Protein AF-A0A0S8GVX6-F1 (afdb_monomer)

Mean predicted aligned error: 4.06 Å

Structure (mmCIF, N/CA/C/O backbone):
data_AF-A0A0S8GVX6-F1
#
_entry.id   AF-A0A0S8GVX6-F1
#
loop_
_atom_site.group_PDB
_atom_site.id
_atom_site.type_symbol
_atom_site.label_atom_id
_atom_site.label_alt_id
_atom_site.label_comp_id
_atom_site.label_asym_id
_atom_site.label_entity_id
_atom_site.label_seq_id
_atom_site.pdbx_PDB_ins_code
_atom_site.Cartn_x
_atom_site.Cartn_y
_atom_site.Cartn_z
_atom_site.occupancy
_atom_site.B_iso_or_equiv
_atom_site.auth_seq_id
_atom_site.auth_comp_id
_atom_site.auth_asym_id
_atom_site.auth_atom_id
_atom_site.pdbx_PDB_model_num
ATOM 1 N N . MET A 1 1 ? -8.6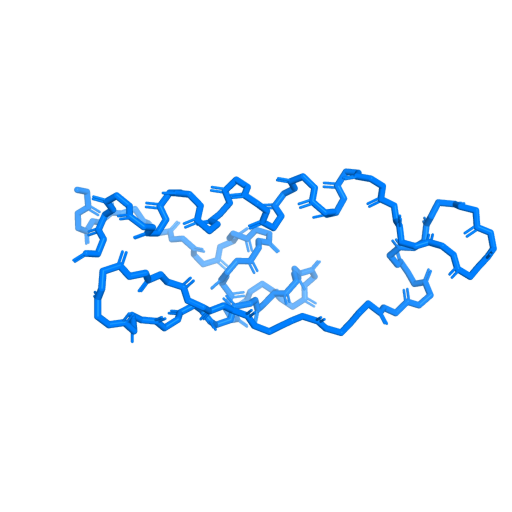04 1.750 18.831 1.00 47.22 1 MET A N 1
ATOM 2 C CA . MET A 1 1 ? -7.167 2.112 18.852 1.00 47.22 1 MET A CA 1
ATOM 3 C C . MET A 1 1 ? -6.989 3.569 18.423 1.00 47.22 1 MET A C 1
ATOM 5 O O . MET A 1 1 ? -6.578 3.823 17.305 1.00 47.22 1 MET A O 1
ATOM 9 N N . LYS A 1 2 ? -7.323 4.547 19.278 1.00 40.28 2 LYS A N 1
ATOM 10 C CA . LYS A 1 2 ? -7.219 5.981 18.924 1.00 40.28 2 LYS A CA 1
ATOM 11 C C . LYS A 1 2 ? -5.796 6.565 19.028 1.00 40.28 2 LYS A C 1
ATOM 13 O O . LYS A 1 2 ? -5.635 7.737 18.747 1.00 40.28 2 LYS A O 1
ATOM 18 N N . ASN A 1 3 ? -4.796 5.760 19.410 1.00 48.12 3 ASN A N 1
ATOM 19 C CA . ASN A 1 3 ? -3.410 6.186 19.652 1.00 48.12 3 ASN A CA 1
ATOM 20 C C . ASN A 1 3 ? -2.398 5.075 19.293 1.00 48.12 3 ASN A C 1
ATOM 22 O O . ASN A 1 3 ? -1.687 4.580 20.164 1.00 48.12 3 ASN A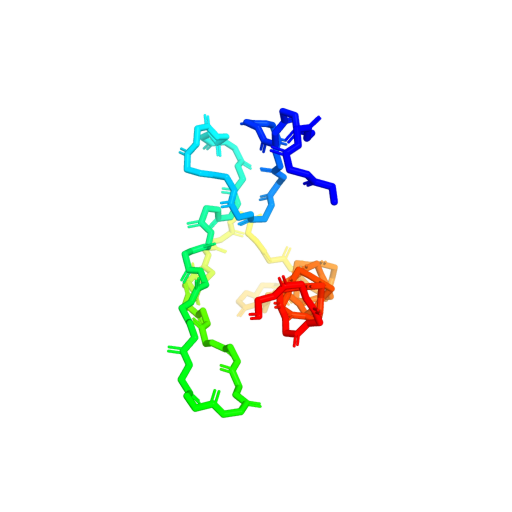 O 1
ATOM 26 N N . LEU A 1 4 ? -2.333 4.641 18.032 1.00 61.09 4 LEU A N 1
ATOM 27 C CA . LEU A 1 4 ? -1.071 4.096 17.518 1.00 61.09 4 LEU A CA 1
ATOM 28 C C . LEU A 1 4 ? -0.481 5.138 16.582 1.00 61.09 4 LEU A C 1
ATOM 30 O O . LEU A 1 4 ? -1.110 5.492 15.589 1.00 61.09 4 LEU A O 1
ATOM 34 N N . ASN A 1 5 ? 0.714 5.624 16.916 1.00 65.06 5 ASN A N 1
ATOM 35 C CA . ASN A 1 5 ? 1.498 6.482 16.038 1.00 65.06 5 ASN A CA 1
ATOM 36 C C . ASN A 1 5 ? 1.755 5.735 14.727 1.00 65.06 5 ASN A C 1
ATOM 38 O O . ASN A 1 5 ? 2.591 4.836 14.656 1.00 65.06 5 ASN A O 1
ATOM 42 N N . HIS A 1 6 ? 0.993 6.101 13.701 1.00 79.44 6 HIS A N 1
ATOM 43 C CA . HIS A 1 6 ? 0.998 5.452 12.396 1.00 79.44 6 HIS A CA 1
ATOM 44 C C . HIS A 1 6 ? 1.848 6.216 11.371 1.00 79.44 6 HIS A C 1
ATOM 46 O O . HIS A 1 6 ? 1.803 5.903 10.189 1.00 79.44 6 HIS A O 1
ATOM 52 N N . HIS A 1 7 ? 2.654 7.184 11.825 1.00 87.19 7 HIS A N 1
ATOM 53 C CA . HIS A 1 7 ? 3.517 8.062 11.017 1.00 87.19 7 HIS A CA 1
ATOM 54 C C . HIS A 1 7 ? 4.515 7.313 10.112 1.00 87.19 7 HIS A C 1
ATOM 56 O O . HIS A 1 7 ? 4.991 7.841 9.115 1.00 87.19 7 HIS A O 1
ATOM 62 N N . HIS A 1 8 ? 4.831 6.058 10.444 1.00 92.25 8 HIS A N 1
ATOM 63 C CA . HIS A 1 8 ? 5.721 5.203 9.652 1.00 92.25 8 HIS A CA 1
ATOM 64 C C . HIS A 1 8 ? 4.979 4.135 8.843 1.00 92.25 8 HIS A C 1
ATOM 66 O O . HIS A 1 8 ? 5.614 3.227 8.308 1.00 92.25 8 HIS A O 1
ATOM 72 N N . CYS A 1 9 ? 3.646 4.201 8.751 1.00 93.12 9 CYS A N 1
ATOM 73 C CA . CYS A 1 9 ? 2.896 3.259 7.929 1.00 93.12 9 CYS A CA 1
ATOM 74 C C . CYS A 1 9 ? 3.412 3.285 6.499 1.00 93.12 9 CYS A C 1
ATOM 76 O O . CYS A 1 9 ? 3.565 4.350 5.905 1.00 93.12 9 CYS A O 1
ATOM 78 N N . PHE A 1 10 ? 3.651 2.109 5.935 1.00 96.00 10 PHE A N 1
ATOM 79 C CA . PHE A 1 10 ? 4.049 2.002 4.543 1.00 96.00 10 PHE A CA 1
ATOM 80 C C . PHE A 1 10 ? 2.917 2.385 3.587 1.00 96.00 10 PHE A C 1
ATOM 82 O O . PHE A 1 10 ? 3.197 2.896 2.518 1.00 96.00 10 PHE A O 1
ATOM 89 N N . VAL A 1 11 ? 1.647 2.173 3.945 1.00 96.56 11 VAL A N 1
ATOM 90 C CA . VAL A 1 11 ? 0.544 2.313 2.983 1.00 96.56 11 VAL A CA 1
ATOM 91 C C . VAL A 1 1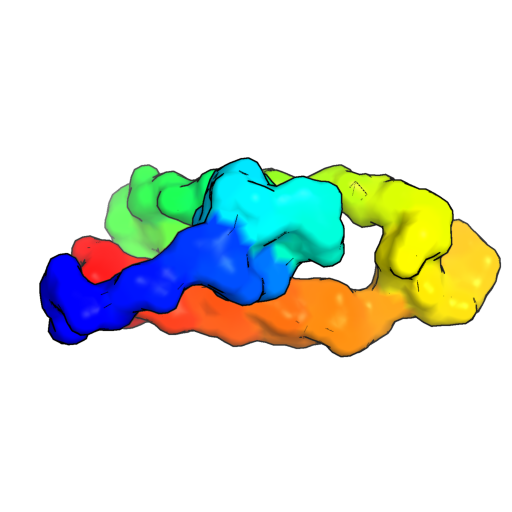1 ? -0.168 3.656 3.068 1.00 96.56 11 VAL A C 1
ATOM 93 O O . VAL A 1 11 ? -0.328 4.293 2.039 1.00 96.56 11 VAL A O 1
ATOM 96 N N . CYS A 1 12 ? -0.612 4.092 4.249 1.00 93.44 12 CYS A N 1
ATOM 97 C CA . CYS A 1 12 ? -1.560 5.211 4.365 1.00 93.44 12 CYS A CA 1
ATOM 98 C C . CYS A 1 12 ? -1.053 6.418 5.163 1.00 93.44 12 CYS A C 1
ATOM 100 O O . CYS A 1 12 ? -1.836 7.317 5.461 1.00 93.44 12 CYS A O 1
ATOM 102 N N . SER A 1 13 ? 0.218 6.434 5.574 1.00 92.44 13 SER A N 1
ATOM 103 C CA . SER A 1 13 ? 0.784 7.606 6.245 1.00 92.44 13 SER A CA 1
ATOM 104 C C . SER A 1 13 ? 1.361 8.571 5.228 1.00 92.44 13 SER A C 1
ATOM 106 O O . SER A 1 13 ? 2.236 8.192 4.457 1.00 92.44 13 SER A O 1
ATOM 108 N N . GLU A 1 14 ? 0.923 9.823 5.282 1.00 91.62 14 GLU A N 1
ATOM 109 C CA . GLU A 1 14 ? 1.482 10.908 4.472 1.00 91.62 14 GLU A CA 1
ATOM 110 C C . GLU A 1 14 ? 2.912 11.282 4.905 1.00 91.62 14 GLU A C 1
ATOM 112 O O . GLU A 1 14 ? 3.682 11.807 4.108 1.00 91.62 14 GLU A O 1
ATOM 117 N N . GLU A 1 15 ? 3.311 10.961 6.139 1.00 93.06 15 GLU A N 1
ATOM 118 C CA . GLU A 1 15 ? 4.635 11.295 6.686 1.00 93.06 15 GLU A CA 1
ATOM 119 C C . GLU A 1 15 ? 5.729 10.308 6.264 1.00 93.06 15 GLU A C 1
ATOM 121 O O . GLU A 1 15 ? 6.919 10.635 6.275 1.00 93.06 15 GLU A O 1
ATOM 126 N N . ASN A 1 16 ? 5.346 9.099 5.849 1.00 94.50 16 ASN A N 1
ATOM 127 C CA . ASN A 1 16 ? 6.294 8.135 5.323 1.00 94.50 16 ASN A CA 1
ATOM 128 C C . ASN A 1 16 ? 6.562 8.406 3.839 1.00 94.50 16 ASN A C 1
ATOM 130 O O . ASN A 1 16 ? 5.921 7.829 2.966 1.00 94.50 16 ASN A O 1
ATOM 134 N N . VAL A 1 17 ? 7.570 9.232 3.558 1.00 93.44 17 VAL A N 1
ATOM 135 C CA . VAL A 1 17 ? 8.000 9.584 2.188 1.00 93.44 17 VAL A CA 1
ATOM 136 C C . VAL A 1 17 ? 8.478 8.396 1.345 1.00 93.44 17 VAL A C 1
ATOM 138 O O . VAL A 1 17 ? 8.658 8.532 0.141 1.00 93.44 17 VAL A O 1
ATOM 141 N N . LYS A 1 18 ? 8.731 7.240 1.971 1.00 93.69 18 LYS A N 1
ATOM 142 C CA . LYS A 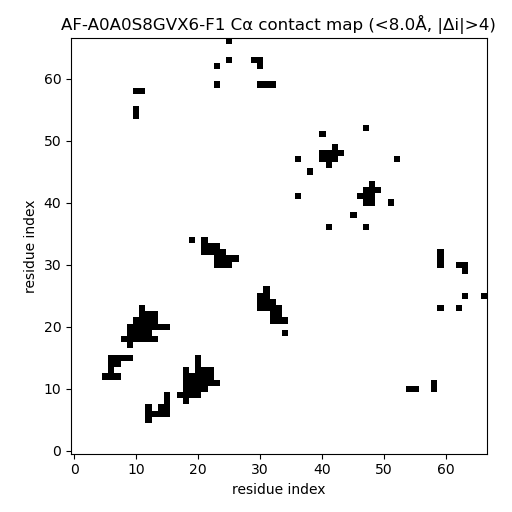1 18 ? 9.077 5.984 1.287 1.00 93.69 18 LYS A CA 1
ATOM 143 C C . LYS A 1 18 ? 7.881 5.034 1.159 1.00 93.69 18 LYS A C 1
ATOM 145 O O . LYS A 1 18 ? 8.055 3.908 0.707 1.00 93.69 18 LYS A O 1
ATOM 150 N N . GLY A 1 19 ? 6.712 5.441 1.644 1.00 95.44 19 GLY A N 1
ATOM 151 C CA . GLY A 1 19 ? 5.474 4.680 1.582 1.00 95.44 19 GLY A CA 1
ATOM 152 C C . GLY A 1 19 ? 4.640 5.006 0.345 1.00 95.44 19 GLY A C 1
ATOM 153 O O . GLY A 1 19 ? 4.977 5.873 -0.451 1.00 95.44 19 GLY A O 1
ATOM 154 N N . LEU A 1 20 ? 3.511 4.317 0.219 1.00 97.12 20 LEU A N 1
ATOM 155 C CA . LEU A 1 20 ? 2.524 4.489 -0.847 1.00 97.12 20 LEU A CA 1
ATOM 156 C C . LEU A 1 20 ? 1.612 5.709 -0.624 1.00 97.12 20 LEU A C 1
ATOM 15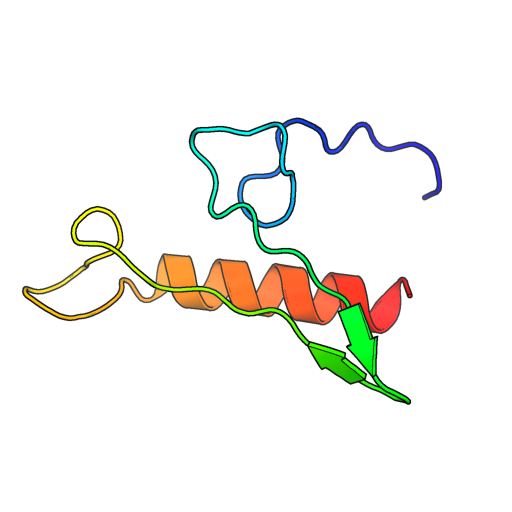8 O O . LEU A 1 20 ? 0.929 6.125 -1.554 1.00 97.12 20 LEU A O 1
ATOM 162 N N . GLN A 1 21 ? 1.587 6.248 0.604 1.00 96.00 21 GLN A N 1
ATOM 163 C CA . GLN A 1 21 ? 0.896 7.485 1.006 1.00 96.00 21 GLN A CA 1
ATOM 164 C C . GLN A 1 21 ? -0.578 7.574 0.549 1.00 96.00 21 GLN A C 1
ATOM 166 O O . GLN A 1 21 ? -1.065 8.625 0.139 1.00 96.00 21 GLN A O 1
ATOM 171 N N . VAL A 1 22 ? -1.310 6.461 0.616 1.00 96.69 22 VAL A N 1
ATOM 172 C CA . VAL A 1 22 ? -2.703 6.377 0.165 1.00 96.69 22 VAL A CA 1
ATOM 173 C C . VAL A 1 22 ? -3.662 6.994 1.177 1.00 96.69 22 VAL A C 1
ATOM 175 O O . VAL A 1 22 ? -3.844 6.488 2.288 1.00 96.69 22 VAL A O 1
ATOM 178 N N . ASP A 1 23 ? -4.347 8.045 0.735 1.00 93.69 23 ASP A N 1
ATOM 179 C CA . ASP A 1 23 ? -5.441 8.697 1.451 1.00 93.69 23 ASP A CA 1
ATOM 180 C C . ASP A 1 23 ? -6.766 7.954 1.196 1.00 93.69 23 ASP A C 1
ATOM 182 O O . ASP A 1 23 ? -7.387 8.043 0.131 1.00 93.69 23 ASP A O 1
ATOM 186 N N . PHE A 1 24 ? -7.179 7.171 2.191 1.00 94.12 24 PHE A N 1
ATOM 187 C CA . PHE A 1 24 ? -8.430 6.423 2.184 1.00 94.12 24 PHE A CA 1
ATOM 188 C C . PHE A 1 24 ? -9.580 7.264 2.743 1.00 94.12 24 PHE A C 1
ATOM 190 O O . PHE A 1 24 ? -9.518 7.726 3.880 1.00 94.12 24 PHE A O 1
ATOM 197 N N . LYS A 1 25 ? -10.673 7.384 1.979 1.00 93.44 25 LYS A N 1
ATOM 198 C CA . LYS A 1 25 ? -11.857 8.178 2.341 1.00 93.44 25 LYS A CA 1
ATOM 199 C C . LYS A 1 25 ? -13.109 7.315 2.467 1.00 93.44 25 LYS A C 1
ATOM 201 O O . LYS A 1 25 ? -13.376 6.517 1.560 1.00 93.44 25 LYS A O 1
ATOM 206 N N . PRO A 1 26 ? -13.935 7.513 3.509 1.00 92.38 26 PRO A N 1
ATOM 207 C CA . PRO A 1 26 ? -15.230 6.858 3.602 1.00 92.38 26 PRO A CA 1
ATOM 208 C C . PRO A 1 26 ? -16.182 7.347 2.497 1.00 92.38 26 PRO A C 1
ATOM 210 O O . PRO A 1 26 ? -16.232 8.528 2.125 1.00 92.38 26 PRO A O 1
ATOM 213 N N . ARG A 1 27 ? -16.948 6.405 1.946 1.00 93.94 27 ARG A N 1
ATOM 214 C CA . ARG A 1 27 ? -17.935 6.583 0.873 1.00 93.94 27 ARG A CA 1
ATOM 215 C C . ARG A 1 27 ? -19.130 5.666 1.133 1.00 93.94 27 ARG A C 1
ATOM 217 O O . ARG A 1 27 ? -19.237 4.582 0.563 1.00 93.94 27 ARG A O 1
ATOM 224 N N . GLY A 1 28 ? -20.034 6.113 2.004 1.00 90.69 28 GLY A N 1
ATOM 225 C CA . GLY A 1 28 ? -21.178 5.309 2.436 1.00 90.69 28 GLY A CA 1
ATOM 226 C C . GLY A 1 28 ? -20.711 4.098 3.241 1.00 90.69 28 GLY A C 1
ATOM 227 O O . GLY A 1 28 ? -20.023 4.261 4.238 1.00 90.69 28 GLY A O 1
ATOM 228 N N . ASN A 1 29 ? -21.043 2.891 2.782 1.00 90.56 29 ASN A N 1
ATOM 229 C CA . ASN A 1 29 ? -20.630 1.626 3.402 1.00 90.56 29 ASN A CA 1
ATOM 230 C C . ASN A 1 29 ? -19.290 1.081 2.866 1.00 90.56 29 ASN A C 1
ATOM 232 O O . ASN A 1 29 ? -19.053 -0.126 2.907 1.00 90.56 29 ASN A O 1
ATOM 236 N N . LYS A 1 30 ? -18.456 1.944 2.279 1.00 93.25 30 LYS A N 1
ATOM 237 C CA . LYS A 1 30 ? -17.171 1.583 1.673 1.00 93.25 30 LYS A CA 1
ATOM 238 C C . LYS A 1 30 ? -16.098 2.585 2.060 1.00 93.25 30 LYS A C 1
ATOM 240 O O . LYS A 1 30 ? -16.395 3.724 2.416 1.00 93.25 30 LYS A O 1
ATOM 245 N N . VAL A 1 31 ? -14.853 2.183 1.851 1.00 95.38 31 VAL A N 1
ATOM 246 C CA . VAL A 1 31 ? -13.687 3.064 1.854 1.00 95.38 31 VAL A CA 1
ATOM 247 C C . VAL A 1 31 ? -13.060 3.052 0.463 1.00 95.38 31 VAL A C 1
ATOM 249 O O . VAL A 1 31 ? -13.019 2.015 -0.198 1.00 95.38 31 VAL A O 1
ATOM 252 N N . VAL A 1 32 ? -12.605 4.216 0.001 1.00 96.06 32 VAL A N 1
ATOM 253 C CA . VAL A 1 32 ? -11.984 4.394 -1.316 1.00 96.06 32 VAL A CA 1
ATOM 254 C C . VAL A 1 32 ? -10.638 5.085 -1.151 1.00 96.06 32 VAL A C 1
ATOM 256 O O . VAL A 1 32 ? -10.570 6.153 -0.553 1.00 96.06 32 VAL A O 1
ATOM 259 N N . GLY A 1 33 ? -9.587 4.490 -1.711 1.00 95.31 33 GLY A N 1
ATOM 260 C CA . GLY A 1 33 ? -8.266 5.097 -1.867 1.00 95.31 33 GLY A CA 1
ATOM 261 C C . GLY A 1 33 ? -7.846 5.056 -3.334 1.00 95.31 33 GLY A C 1
ATOM 262 O O . GLY A 1 33 ? -8.296 4.185 -4.081 1.00 95.31 33 GLY A O 1
ATOM 263 N N . ILE A 1 34 ? -7.013 6.007 -3.751 1.00 96.81 34 ILE A N 1
ATOM 264 C CA . ILE A 1 34 ? -6.451 6.067 -5.106 1.00 96.81 34 ILE A CA 1
ATOM 265 C C . ILE A 1 34 ? -4.938 5.937 -4.987 1.00 96.81 34 ILE A C 1
ATOM 267 O O . ILE A 1 34 ? -4.317 6.640 -4.196 1.00 96.81 34 ILE A O 1
ATOM 271 N N . PHE A 1 35 ? -4.360 5.044 -5.783 1.00 97.50 35 PHE A N 1
ATOM 272 C CA . PHE A 1 35 ? -2.922 4.836 -5.867 1.00 97.50 35 PHE A CA 1
ATOM 273 C C . PHE A 1 35 ? -2.511 4.725 -7.334 1.00 97.50 35 PHE A C 1
ATOM 275 O O . PHE A 1 35 ? -3.124 3.970 -8.092 1.00 97.50 35 PHE A O 1
ATOM 282 N N . THR A 1 36 ? -1.469 5.462 -7.714 1.00 97.19 36 THR A N 1
ATOM 283 C CA . THR A 1 36 ? -0.871 5.403 -9.050 1.00 97.19 36 THR A CA 1
ATOM 284 C C . THR A 1 36 ? 0.507 4.756 -8.922 1.00 97.19 36 THR A C 1
ATOM 286 O O . THR A 1 36 ? 1.407 5.388 -8.368 1.00 97.19 36 THR A O 1
ATOM 289 N N . PRO A 1 37 ? 0.695 3.510 -9.391 1.00 96.75 37 PRO A N 1
ATOM 290 C CA . PRO A 1 37 ? 1.989 2.845 -9.316 1.00 96.75 37 PRO A CA 1
ATOM 291 C C . PRO A 1 37 ? 3.037 3.553 -10.184 1.00 96.75 37 PRO A C 1
ATOM 293 O O . PRO A 1 37 ? 2.728 4.104 -11.240 1.00 96.75 37 PRO A O 1
ATOM 296 N N . THR A 1 38 ? 4.287 3.478 -9.740 1.00 96.88 38 THR A N 1
ATOM 297 C CA . THR A 1 38 ? 5.486 3.925 -10.472 1.00 96.88 38 THR A CA 1
ATOM 298 C C . THR A 1 38 ? 6.358 2.724 -10.843 1.00 96.88 38 THR A C 1
ATOM 300 O O . THR A 1 38 ? 6.053 1.590 -10.465 1.00 96.88 38 THR A O 1
ATOM 303 N N . GLU A 1 39 ? 7.461 2.963 -11.555 1.00 97.25 39 GLU A N 1
ATOM 304 C CA . GLU A 1 39 ? 8.444 1.926 -11.900 1.00 97.25 39 GLU A CA 1
ATOM 305 C C . GLU A 1 39 ? 9.021 1.213 -10.667 1.00 97.25 39 GLU A C 1
ATOM 307 O O . GLU A 1 39 ? 9.176 -0.006 -10.682 1.00 97.25 39 GLU A O 1
ATOM 312 N N . ASP A 1 40 ? 9.195 1.930 -9.554 1.00 96.62 40 ASP A N 1
ATOM 313 C CA . ASP A 1 40 ? 9.677 1.369 -8.282 1.00 96.62 40 ASP A CA 1
ATOM 314 C C . ASP A 1 40 ? 8.722 0.336 -7.657 1.00 96.62 40 ASP A C 1
ATOM 316 O O . ASP A 1 40 ? 9.094 -0.400 -6.743 1.00 96.62 40 ASP A O 1
ATOM 320 N N . HIS A 1 41 ? 7.475 0.273 -8.132 1.00 97.75 41 HIS A N 1
ATOM 321 C CA . HIS A 1 41 ? 6.444 -0.627 -7.619 1.00 97.75 41 HIS A CA 1
ATOM 322 C C . HIS A 1 41 ? 6.258 -1.884 -8.476 1.00 97.75 41 HIS A C 1
ATOM 324 O O . HIS A 1 41 ? 5.297 -2.625 -8.255 1.00 97.75 41 HIS A O 1
ATOM 330 N N . GLN A 1 42 ? 7.104 -2.117 -9.480 1.00 98.06 42 GLN A N 1
ATOM 331 C CA . GLN A 1 42 ? 6.946 -3.229 -10.416 1.00 98.06 42 GLN A CA 1
ATOM 332 C C . GLN A 1 42 ? 7.443 -4.574 -9.857 1.00 98.06 42 GLN A C 1
ATOM 334 O O . GLN A 1 42 ? 8.324 -4.624 -9.001 1.00 98.06 42 GLN A O 1
ATOM 339 N N . SER A 1 43 ? 6.881 -5.686 -10.354 1.00 96.62 43 SER A N 1
ATOM 340 C CA . SER A 1 43 ? 7.560 -6.992 -10.298 1.00 96.62 43 SER A CA 1
ATOM 341 C C . SER A 1 43 ? 8.217 -7.307 -11.635 1.00 96.62 43 SER A C 1
ATOM 343 O O . SER A 1 43 ? 9.436 -7.301 -11.744 1.00 96.62 43 SER A O 1
ATOM 345 N N . TYR A 1 44 ? 7.398 -7.573 -12.650 1.00 97.06 44 TYR A N 1
ATOM 346 C CA . TYR A 1 44 ? 7.820 -7.711 -14.035 1.00 97.06 44 TYR A CA 1
ATOM 347 C C . TYR A 1 44 ? 7.681 -6.359 -14.723 1.00 97.06 44 TYR A C 1
ATOM 349 O O . TYR A 1 44 ? 6.889 -5.529 -14.278 1.00 97.06 44 TYR A O 1
ATOM 357 N N . ASP A 1 45 ? 8.416 -6.174 -15.815 1.00 97.50 45 ASP A N 1
ATOM 358 C CA . ASP A 1 45 ? 8.417 -4.925 -16.574 1.00 97.50 45 ASP A CA 1
ATOM 359 C C . ASP A 1 45 ? 6.988 -4.476 -16.934 1.00 97.50 45 ASP A C 1
ATOM 361 O O . ASP A 1 45 ? 6.205 -5.226 -17.523 1.00 97.50 45 ASP A O 1
ATOM 365 N N . GLY A 1 46 ? 6.631 -3.269 -16.496 1.00 96.69 46 GLY A N 1
ATOM 366 C CA . GLY A 1 46 ? 5.314 -2.656 -16.673 1.00 96.69 46 GLY A CA 1
ATOM 367 C C . GLY A 1 46 ? 4.184 -3.206 -15.790 1.00 96.69 46 GLY A C 1
ATOM 368 O O . GLY A 1 46 ? 3.044 -2.763 -15.936 1.00 96.69 46 GLY A O 1
ATOM 369 N N . ILE A 1 47 ? 4.449 -4.142 -14.870 1.00 97.94 47 ILE A N 1
ATOM 370 C CA . ILE A 1 47 ? 3.427 -4.804 -14.042 1.00 97.94 47 ILE A CA 1
ATOM 371 C C . ILE A 1 47 ? 3.650 -4.513 -12.558 1.00 97.94 47 ILE A C 1
ATOM 373 O O . ILE A 1 47 ? 4.690 -4.850 -11.998 1.00 97.94 47 ILE A O 1
ATOM 377 N N . THR A 1 48 ? 2.642 -3.952 -11.882 1.00 98.31 48 THR A N 1
ATOM 378 C CA . THR A 1 48 ? 2.688 -3.697 -10.432 1.00 98.31 48 THR A CA 1
ATOM 379 C C . THR A 1 48 ? 2.895 -4.984 -9.632 1.00 98.31 48 THR A C 1
ATOM 381 O O . THR A 1 48 ? 2.201 -5.982 -9.833 1.00 98.31 48 THR A O 1
ATOM 384 N N .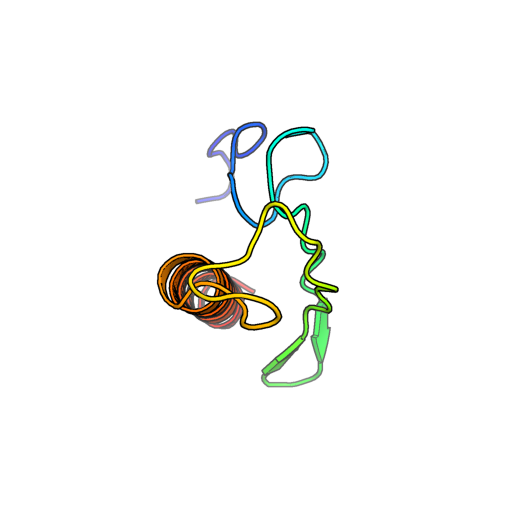 HIS A 1 49 ? 3.820 -4.943 -8.676 1.00 98.38 49 HIS A N 1
ATOM 385 C CA . HIS A 1 49 ? 4.160 -6.065 -7.819 1.00 98.38 49 HIS A CA 1
ATOM 386 C C . HIS A 1 49 ? 2.960 -6.498 -6.969 1.00 98.38 49 HIS A C 1
ATOM 388 O O . HIS A 1 49 ? 2.351 -5.690 -6.264 1.00 98.38 49 HIS A O 1
ATOM 394 N N . GLY A 1 50 ? 2.659 -7.800 -6.955 1.00 98.38 50 GLY A N 1
ATOM 395 C CA . GLY A 1 50 ? 1.510 -8.343 -6.219 1.00 98.38 50 GLY A CA 1
ATOM 396 C C . GLY A 1 50 ? 1.516 -7.989 -4.726 1.00 98.38 50 GLY A C 1
ATOM 397 O O . GLY A 1 50 ? 0.480 -7.662 -4.167 1.00 98.38 50 GLY A O 1
ATOM 398 N N . GLY A 1 51 ? 2.692 -7.953 -4.091 1.00 98.38 51 GLY A N 1
ATOM 399 C CA . GLY A 1 51 ? 2.854 -7.505 -2.698 1.00 98.38 51 GLY A CA 1
ATOM 400 C C . GLY A 1 51 ? 2.441 -6.048 -2.427 1.00 98.38 51 GLY A C 1
ATOM 401 O O . GLY A 1 51 ? 1.915 -5.762 -1.352 1.00 98.38 51 GLY A O 1
ATOM 402 N N . VAL A 1 52 ? 2.610 -5.138 -3.396 1.00 98.25 52 VAL A N 1
ATOM 403 C CA . VAL A 1 52 ? 2.124 -3.749 -3.290 1.00 98.25 52 VAL A CA 1
ATOM 404 C C . VAL A 1 52 ? 0.597 -3.743 -3.312 1.00 98.25 52 VAL A C 1
ATOM 406 O O . VAL A 1 52 ? -0.026 -3.167 -2.423 1.00 98.25 52 VAL A O 1
ATOM 409 N N . LEU A 1 53 ? -0.012 -4.464 -4.261 1.00 98.25 53 LEU A N 1
ATOM 410 C CA . LEU A 1 53 ? -1.470 -4.606 -4.349 1.00 98.25 53 LEU A CA 1
ATOM 411 C C . LEU A 1 53 ? -2.063 -5.243 -3.086 1.00 98.25 53 LEU A C 1
ATOM 413 O O . LEU A 1 53 ? -3.040 -4.733 -2.543 1.00 98.25 53 LEU A O 1
ATOM 417 N N . SER A 1 54 ? -1.448 -6.309 -2.572 1.00 98.38 54 SER A N 1
ATOM 418 C CA . SER A 1 54 ? -1.873 -6.951 -1.325 1.00 98.38 54 SER A CA 1
ATOM 419 C C . SER A 1 54 ? -1.803 -5.999 -0.132 1.00 98.38 54 SER A C 1
ATOM 421 O O . SER A 1 54 ? -2.720 -5.985 0.682 1.00 98.38 54 SER A O 1
ATOM 423 N N . SER A 1 55 ? -0.760 -5.167 -0.048 1.00 97.88 55 SER A N 1
ATOM 424 C CA . SER A 1 55 ? -0.617 -4.176 1.029 1.00 97.88 55 SER A CA 1
ATOM 4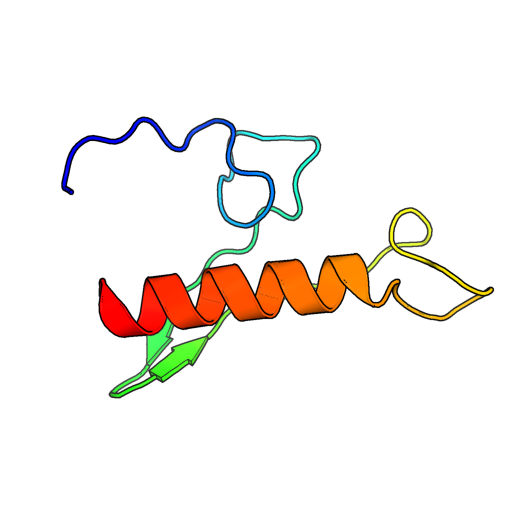25 C C . SER A 1 55 ? -1.694 -3.086 0.950 1.00 97.88 55 SER A C 1
ATOM 427 O O . SER A 1 55 ? -2.240 -2.675 1.971 1.00 97.88 55 SER A O 1
ATOM 429 N N . LEU A 1 56 ? -2.044 -2.643 -0.264 1.00 98.00 56 LEU A N 1
ATOM 430 C CA . LEU A 1 56 ? -3.145 -1.701 -0.493 1.00 98.00 56 LEU A CA 1
ATOM 431 C C . LEU A 1 56 ? -4.492 -2.285 -0.058 1.00 98.00 56 LEU A C 1
ATOM 433 O O . LEU A 1 56 ? -5.273 -1.599 0.601 1.00 98.00 56 LEU A O 1
ATOM 437 N N . LEU A 1 57 ? -4.758 -3.546 -0.409 1.00 97.50 57 LEU A N 1
ATOM 438 C CA . LEU A 1 57 ? -5.984 -4.244 -0.023 1.00 97.50 57 LEU A CA 1
ATOM 439 C 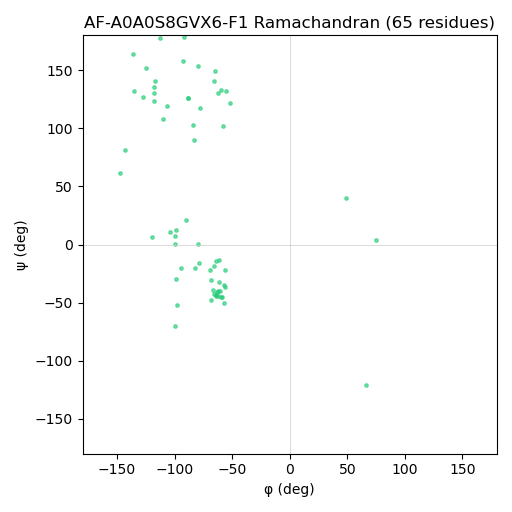C . LEU A 1 57 ? -6.065 -4.461 1.491 1.00 97.50 57 LEU A C 1
ATOM 441 O O . LEU A 1 57 ? -7.121 -4.219 2.071 1.00 97.50 57 LEU A O 1
ATOM 445 N N . ASP A 1 58 ? -4.968 -4.859 2.137 1.00 96.75 58 ASP A N 1
ATOM 446 C CA . ASP A 1 58 ? -4.895 -4.986 3.597 1.00 96.75 58 ASP A CA 1
ATOM 447 C C . ASP A 1 58 ? -5.236 -3.662 4.299 1.00 96.75 58 ASP A C 1
ATOM 449 O O . ASP A 1 58 ? -6.133 -3.609 5.145 1.00 96.75 58 ASP A O 1
ATOM 453 N N . ALA A 1 59 ? -4.607 -2.557 3.886 1.00 95.06 59 ALA A N 1
ATOM 454 C CA . ALA A 1 59 ? -4.895 -1.241 4.449 1.00 95.06 59 ALA A CA 1
ATOM 455 C C . ALA A 1 59 ? -6.351 -0.803 4.203 1.00 95.06 59 ALA A C 1
ATOM 457 O O . ALA A 1 59 ? -6.992 -0.264 5.107 1.00 95.06 59 ALA A O 1
ATOM 458 N N . ALA A 1 60 ? -6.897 -1.070 3.012 1.00 95.44 60 ALA A N 1
ATOM 459 C CA . ALA A 1 60 ? -8.284 -0.757 2.679 1.00 95.44 60 ALA A CA 1
ATOM 460 C C . ALA A 1 60 ? -9.283 -1.547 3.541 1.00 95.44 60 ALA A C 1
ATOM 462 O O . ALA A 1 60 ? -10.254 -0.969 4.029 1.00 95.44 60 ALA A O 1
ATOM 463 N N . MET A 1 61 ? -9.044 -2.845 3.762 1.00 95.19 61 MET A N 1
ATOM 464 C CA . MET A 1 61 ? -9.878 -3.683 4.632 1.00 95.19 61 MET A CA 1
ATOM 465 C C . MET A 1 61 ? -9.821 -3.210 6.085 1.00 95.19 61 MET A C 1
ATOM 467 O O . MET A 1 61 ? -10.864 -3.066 6.719 1.00 95.19 61 MET A O 1
ATOM 471 N N . ASN A 1 62 ? -8.623 -2.901 6.592 1.00 91.69 62 ASN A N 1
ATOM 472 C CA . ASN A 1 62 ? -8.458 -2.346 7.934 1.00 91.69 62 A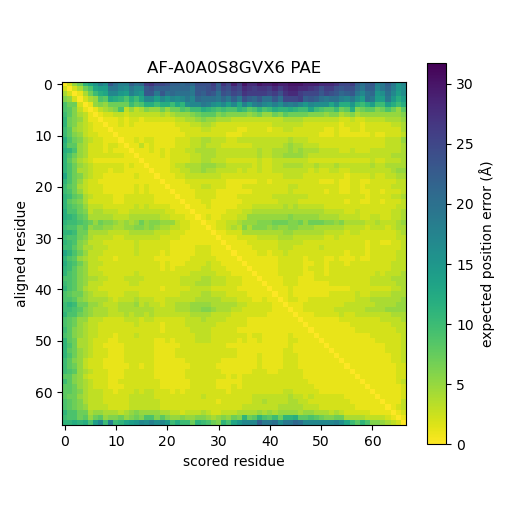SN A CA 1
ATOM 473 C C . ASN A 1 62 ? -9.224 -1.022 8.091 1.00 91.69 62 ASN A C 1
ATOM 475 O O . ASN A 1 62 ? -9.956 -0.846 9.064 1.00 91.69 62 ASN A O 1
ATOM 479 N N . ARG A 1 63 ? -9.130 -0.112 7.112 1.00 90.56 63 ARG A N 1
ATOM 480 C CA . ARG A 1 63 ? -9.900 1.142 7.108 1.00 90.56 63 ARG A CA 1
ATOM 481 C C . ARG A 1 63 ? -11.407 0.904 7.044 1.00 90.56 63 ARG A C 1
ATOM 483 O O . ARG A 1 63 ? -12.136 1.568 7.761 1.00 90.56 63 ARG A O 1
ATOM 490 N N . ALA A 1 64 ? -11.876 -0.052 6.245 1.00 91.56 64 ALA A N 1
ATOM 491 C CA . ALA A 1 64 ? -13.303 -0.351 6.114 1.00 91.56 64 ALA A CA 1
ATOM 492 C C . ALA A 1 64 ? -13.954 -0.910 7.394 1.00 91.56 64 ALA A C 1
ATOM 494 O O . ALA A 1 64 ? -15.176 -0.905 7.494 1.00 91.56 64 ALA A O 1
ATOM 495 N N . ILE A 1 65 ? -13.158 -1.419 8.341 1.00 89.62 65 ILE A N 1
ATOM 496 C CA . ILE A 1 65 ? -13.641 -1.946 9.627 1.00 89.62 65 ILE A CA 1
ATOM 497 C C . ILE A 1 65 ? -13.493 -0.911 10.756 1.00 89.62 65 ILE A C 1
ATOM 499 O O . ILE A 1 65 ? -14.244 -0.955 11.730 1.00 89.62 65 ILE A O 1
ATOM 503 N N . LEU A 1 66 ? -12.501 -0.020 10.665 1.00 80.50 66 LEU A N 1
ATOM 504 C CA . LEU A 1 66 ? -12.165 0.944 11.721 1.00 80.50 66 LEU A CA 1
ATOM 505 C C . LEU A 1 66 ? -12.821 2.324 11.554 1.00 80.50 66 LEU A C 1
ATOM 507 O O . LEU A 1 66 ? -12.877 3.063 12.541 1.00 80.50 66 LEU A O 1
ATOM 511 N N . GLU A 1 67 ? -13.263 2.669 10.344 1.00 65.38 67 GLU A N 1
ATOM 512 C CA . GLU A 1 67 ? -14.024 3.887 10.006 1.00 65.38 67 GLU A CA 1
ATOM 513 C C . GLU A 1 67 ? -15.535 3.618 10.043 1.00 65.38 67 GLU A C 1
ATOM 515 O O . GLU A 1 67 ? -16.267 4.476 10.587 1.00 65.38 67 GLU A O 1
#

Foldseek 3Di:
DVDDPCCCPQECHPNNPNHQNWDWDDDPLAIDTDGDDDPVQADDVPHGDVVNVVSNVVVRVVVSVVD

Sequence (67 aa):
MKNLNHHHCFVCSEENVKGLQVDFKPRGNKVVGIFTPTEDHQSYDGITHGGVLSSLLDAAMNRAILE

Solvent-accessible surface area (backbone atoms only — not comparable to full-atom values): 4221 Å² total; per-residue (Å²): 131,98,80,67,90,49,55,74,32,53,46,58,14,79,72,20,84,89,31,68,41,29,67,69,41,83,57,88,99,41,58,48,65,69,81,82,85,56,82,92,43,41,66,53,94,98,35,73,22,67,70,58,55,51,48,52,50,50,53,48,53,54,46,58,75,75,110

Secondary structure (DSSP, 8-state):
------TT-TTT-TT-TTS-----EEETTEEE------GGGBSSTTSB-HHHHHHHHHHHHHHHHH-

pLDDT: mean 91.14, std 12.38, range [40.28, 98.38]

Radius of gyration: 12.67 Å; Cα contacts (8 Å, |Δi|>4): 80; chains: 1; bounding box: 31×20×36 Å